Protein AF-A0A941PZ28-F1 (afdb_monomer)

Mean predicted aligned error: 4.98 Å

Foldseek 3Di:
DAQKDADPVRQKIKGKDAPPDDDDPPDDGDIDIFIDTNVRHG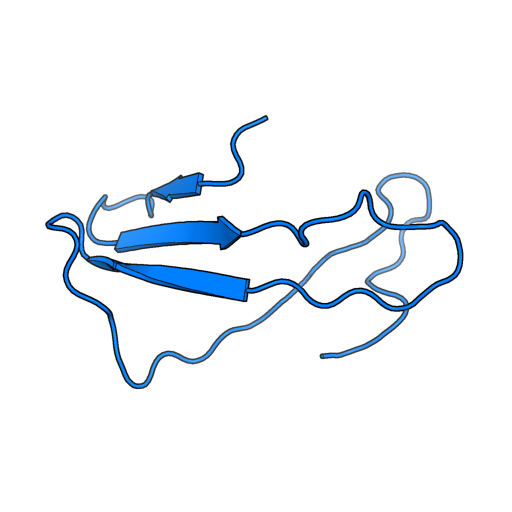DPPDDDDDWADDPVPPDIDPDGD

Secondary structure (DSSP, 8-state):
--SEEE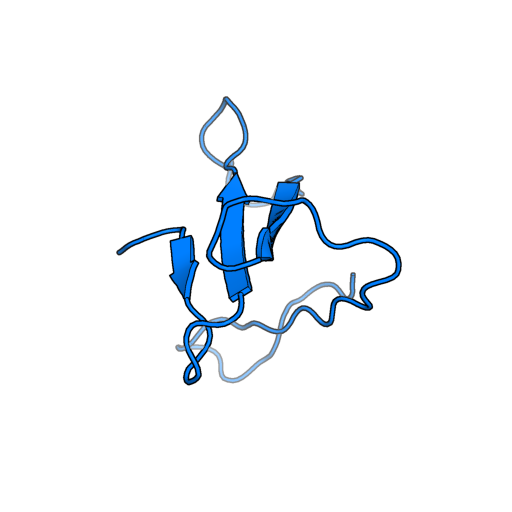-TTSSEEEEEEPPSSPPPTTS----EEEEEETTSPBP-SPPP----B-TTT--B-SS--

Nearest PDB structures (foldseek):
  7jvh-assembly6_F  TM=4.034E-01  e=8.171E+00  metagenome

Radius of gyration: 14.06 Å; Cα contacts (8 Å, |Δi|>4): 71; chains: 1; bounding box: 32×23×38 Å

Sequence (65 aa):
MSLARRSEGGAYQVALLPPAQAPAINQMHSWQVKLATADGTPVRGATFRVDGGMPQHGHGLPTQP

pLDDT: mean 87.96, std 10.33, range [60.69, 98.38]

Structure (mmCIF, N/CA/C/O backbone):
data_AF-A0A941PZ28-F1
#
_entry.id   AF-A0A941PZ28-F1
#
loop_
_atom_site.group_PDB
_atom_site.id
_atom_site.type_symbol
_atom_site.label_atom_id
_atom_site.label_alt_id
_atom_site.label_comp_id
_atom_site.label_asym_id
_atom_site.label_entity_id
_atom_site.label_seq_id
_atom_site.pdbx_PDB_ins_code
_atom_site.Cartn_x
_atom_site.Cartn_y
_atom_site.Cartn_z
_atom_site.occupancy
_atom_site.B_iso_or_equiv
_atom_site.auth_seq_id
_atom_site.auth_comp_id
_atom_site.auth_asym_id
_atom_site.auth_atom_id
_atom_site.pdbx_PDB_model_num
ATOM 1 N N . MET A 1 1 ? 2.756 13.583 -5.320 1.00 61.50 1 MET A N 1
ATOM 2 C CA . MET A 1 1 ? 1.786 12.503 -5.023 1.00 61.50 1 MET A CA 1
ATOM 3 C C . MET A 1 1 ? 2.104 11.926 -3.652 1.00 61.50 1 MET A C 1
ATOM 5 O O . MET A 1 1 ? 3.279 11.816 -3.334 1.00 61.50 1 MET A O 1
ATOM 9 N N . SER A 1 2 ? 1.093 11.609 -2.840 1.00 83.25 2 SER A N 1
ATOM 10 C CA . SER A 1 2 ? 1.281 10.979 -1.522 1.00 83.25 2 SER A CA 1
ATOM 11 C C . SER A 1 2 ? 1.234 9.455 -1.651 1.00 83.25 2 SER A C 1
ATOM 13 O O . SER A 1 2 ? 0.331 8.939 -2.307 1.00 83.25 2 SER A O 1
ATOM 15 N N . LEU A 1 3 ? 2.163 8.748 -0.998 1.00 91.38 3 LEU A N 1
ATOM 16 C CA . LEU A 1 3 ? 2.141 7.283 -0.855 1.00 91.38 3 LEU A CA 1
ATOM 17 C C . LEU A 1 3 ? 1.205 6.807 0.267 1.00 91.38 3 LEU A C 1
ATOM 19 O O . LEU A 1 3 ? 1.036 5.606 0.458 1.00 91.38 3 LEU A O 1
ATOM 23 N N . ALA A 1 4 ? 0.599 7.739 1.005 1.00 94.69 4 ALA A N 1
ATOM 24 C CA . ALA A 1 4 ? -0.382 7.466 2.042 1.00 94.69 4 ALA A CA 1
ATOM 25 C C . ALA A 1 4 ? -1.749 8.055 1.683 1.00 94.69 4 ALA A C 1
ATOM 27 O O . ALA A 1 4 ? -1.846 9.185 1.189 1.00 94.69 4 ALA A O 1
ATOM 28 N N . ARG A 1 5 ? -2.809 7.299 1.972 1.00 95.56 5 ARG A N 1
ATOM 29 C CA . ARG A 1 5 ? -4.198 7.681 1.711 1.00 95.56 5 ARG A CA 1
ATOM 30 C C . ARG A 1 5 ? -5.109 7.189 2.832 1.00 95.56 5 ARG A C 1
ATOM 32 O O . ARG A 1 5 ? -4.959 6.067 3.311 1.00 95.56 5 ARG A O 1
ATOM 39 N N . ARG A 1 6 ? -6.062 8.033 3.233 1.00 96.62 6 ARG A N 1
ATOM 40 C CA . ARG A 1 6 ? -7.168 7.639 4.114 1.00 96.62 6 ARG A CA 1
ATOM 41 C C . ARG A 1 6 ? -8.313 7.051 3.299 1.00 96.62 6 ARG A C 1
ATOM 43 O O . ARG A 1 6 ? -8.519 7.459 2.155 1.00 96.62 6 ARG A O 1
ATOM 50 N N . SER A 1 7 ? -9.041 6.108 3.887 1.00 96.62 7 SER A N 1
ATOM 51 C CA . SER A 1 7 ? -10.324 5.671 3.341 1.00 96.62 7 SER A CA 1
ATOM 52 C C . SER A 1 7 ? -11.321 6.834 3.323 1.00 96.62 7 SER A C 1
ATOM 54 O O . SER A 1 7 ? -11.160 7.805 4.062 1.00 96.62 7 SER A O 1
ATOM 56 N N . GLU A 1 8 ? -12.358 6.734 2.492 1.00 96.75 8 GLU A N 1
ATOM 57 C CA . GLU A 1 8 ? -13.397 7.766 2.361 1.00 96.75 8 GLU A CA 1
ATOM 58 C C . GLU A 1 8 ? -14.043 8.114 3.712 1.00 96.75 8 GLU A C 1
ATOM 60 O O . GLU A 1 8 ? -14.112 9.281 4.084 1.00 96.75 8 GLU A O 1
ATOM 65 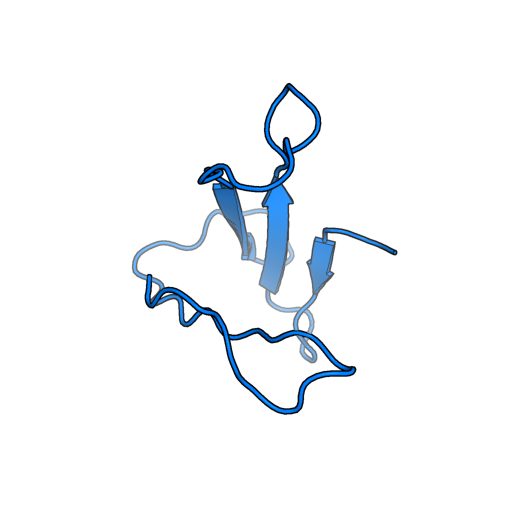N N . GLY A 1 9 ? -14.401 7.097 4.503 1.00 96.00 9 GLY A N 1
ATOM 66 C CA . GLY A 1 9 ? -14.934 7.275 5.858 1.00 96.00 9 GLY A CA 1
ATOM 67 C C . GLY A 1 9 ? -13.886 7.606 6.927 1.00 96.00 9 GLY A C 1
ATOM 68 O O . GLY A 1 9 ? -14.209 7.617 8.109 1.00 96.00 9 GLY A O 1
ATOM 69 N N . GLY A 1 10 ? -12.615 7.789 6.560 1.00 96.81 10 GLY A N 1
ATOM 70 C CA . GLY A 1 10 ? -11.529 8.151 7.475 1.00 96.81 10 GLY A CA 1
ATOM 71 C C . GLY A 1 10 ? -11.109 7.075 8.482 1.00 96.81 10 GLY A C 1
ATOM 72 O O . GLY A 1 10 ? -10.098 7.257 9.152 1.00 96.81 10 GLY A O 1
ATOM 73 N N . ALA A 1 11 ? -11.832 5.955 8.572 1.00 97.19 11 ALA A N 1
ATOM 74 C CA . ALA A 1 11 ? -11.591 4.888 9.545 1.00 97.19 11 ALA A CA 1
ATOM 75 C C . ALA A 1 11 ? -10.236 4.183 9.378 1.00 97.19 11 ALA A C 1
ATOM 77 O O . ALA A 1 11 ? -9.725 3.611 10.340 1.00 97.19 11 ALA A O 1
ATOM 78 N N . TYR A 1 12 ? -9.653 4.230 8.177 1.00 97.88 12 TYR A N 1
ATOM 79 C CA . TYR A 1 12 ? -8.406 3.550 7.850 1.00 97.88 12 TYR A CA 1
ATOM 80 C C . TYR A 1 12 ? -7.432 4.469 7.128 1.00 97.88 12 TYR A C 1
ATOM 82 O O . TYR A 1 12 ? -7.818 5.391 6.406 1.00 97.88 12 TYR A O 1
ATOM 90 N N . GLN A 1 13 ? -6.153 4.144 7.260 1.00 97.50 13 GLN A N 1
ATOM 91 C CA . GLN A 1 13 ? -5.068 4.711 6.484 1.00 97.50 13 GLN A CA 1
ATOM 92 C C . GLN A 1 13 ? -4.218 3.586 5.897 1.00 97.50 13 GLN A C 1
ATOM 94 O O . GLN A 1 13 ? -3.766 2.687 6.608 1.00 97.50 13 GLN A O 1
ATOM 99 N N . VAL A 1 14 ? -3.981 3.672 4.591 1.00 96.88 14 VAL A N 1
ATOM 100 C CA . VAL A 1 14 ? -3.059 2.803 3.859 1.00 96.88 14 VAL A CA 1
ATOM 101 C C . VAL A 1 14 ? -1.845 3.625 3.456 1.00 96.88 14 VAL A C 1
ATOM 103 O O . VAL A 1 14 ? -1.990 4.760 2.998 1.00 96.88 14 VAL A O 1
ATOM 106 N N . ALA A 1 15 ? -0.653 3.060 3.615 1.00 96.38 15 ALA A N 1
ATOM 107 C CA . ALA A 1 15 ? 0.585 3.636 3.112 1.00 96.38 15 ALA A CA 1
ATOM 108 C C . ALA A 1 15 ? 1.426 2.588 2.380 1.00 96.38 15 ALA A C 1
ATOM 110 O O . ALA A 1 15 ? 1.574 1.463 2.857 1.00 96.38 15 ALA A O 1
ATOM 111 N N . LEU A 1 16 ? 1.997 2.984 1.244 1.00 94.25 16 LEU A N 1
ATOM 112 C CA . LEU A 1 16 ? 3.034 2.233 0.548 1.00 94.25 16 LEU A CA 1
ATOM 113 C C . LEU A 1 16 ? 4.400 2.696 1.050 1.00 94.25 16 LEU A C 1
ATOM 115 O O . LEU A 1 16 ? 4.719 3.885 0.991 1.00 94.25 16 LEU A O 1
ATOM 119 N N . LEU A 1 17 ? 5.203 1.762 1.546 1.00 92.69 17 LEU A N 1
ATOM 120 C CA . LEU A 1 17 ? 6.574 2.026 1.960 1.00 92.69 17 LEU A CA 1
ATOM 121 C C . LEU A 1 17 ? 7.509 1.635 0.809 1.00 92.69 17 LEU A C 1
ATOM 123 O O . LEU A 1 17 ? 7.524 0.457 0.428 1.00 92.69 17 LEU A O 1
ATOM 127 N N . PRO A 1 18 ? 8.249 2.602 0.237 1.00 88.88 18 PRO A N 1
ATOM 128 C CA . PRO A 1 18 ? 9.152 2.325 -0.866 1.00 88.88 18 PRO A CA 1
ATOM 129 C C . PRO A 1 18 ? 10.362 1.504 -0.400 1.00 88.88 18 PRO A C 1
ATOM 131 O O . PRO A 1 18 ? 10.752 1.587 0.771 1.00 88.88 18 PRO A O 1
ATOM 134 N N . PRO A 1 19 ? 10.988 0.735 -1.308 1.00 86.88 19 PRO A N 1
ATOM 135 C CA . PRO A 1 19 ? 12.290 0.137 -1.048 1.00 86.88 19 PRO A CA 1
ATOM 136 C C . PRO A 1 19 ? 13.352 1.215 -0.786 1.00 86.88 19 PRO A C 1
ATOM 138 O O . PRO A 1 19 ? 13.217 2.368 -1.195 1.00 86.88 19 PRO A O 1
ATOM 141 N N . ALA A 1 20 ? 14.436 0.827 -0.108 1.00 87.56 20 ALA A N 1
ATOM 142 C CA . ALA A 1 20 ? 15.524 1.745 0.236 1.00 87.56 20 ALA A CA 1
ATOM 143 C C . ALA A 1 20 ? 16.267 2.291 -0.997 1.00 87.56 20 ALA A C 1
ATOM 145 O O . ALA A 1 20 ? 16.831 3.380 -0.942 1.00 87.56 20 ALA A O 1
ATOM 146 N N . GLN A 1 21 ? 16.275 1.540 -2.102 1.00 87.69 21 GLN A N 1
ATOM 147 C CA . GLN A 1 21 ? 16.805 1.994 -3.384 1.00 87.69 21 GLN A CA 1
ATOM 148 C C . GLN A 1 21 ? 15.671 2.334 -4.347 1.00 87.69 21 GLN A C 1
ATOM 150 O O . GLN A 1 21 ? 14.605 1.721 -4.310 1.00 87.69 21 GLN A O 1
ATOM 155 N N . ALA A 1 22 ? 15.924 3.292 -5.240 1.00 87.56 22 ALA A N 1
ATOM 1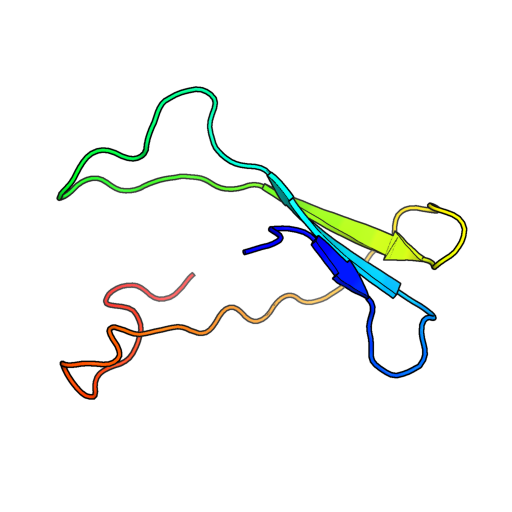56 C CA . ALA A 1 22 ? 14.998 3.604 -6.318 1.00 87.56 22 ALA A CA 1
ATOM 157 C C . ALA A 1 22 ? 14.729 2.346 -7.173 1.00 87.56 22 ALA A C 1
ATOM 159 O O . ALA A 1 22 ? 15.683 1.647 -7.526 1.00 87.56 22 ALA A O 1
ATOM 160 N N . PRO A 1 23 ? 13.464 2.056 -7.529 1.00 85.88 23 PRO A N 1
ATOM 161 C CA . PRO A 1 23 ? 13.130 0.897 -8.347 1.00 85.88 23 PRO A CA 1
ATOM 162 C C . PRO A 1 23 ? 13.822 0.948 -9.716 1.00 85.88 23 PRO A C 1
ATOM 164 O O . PRO A 1 23 ? 13.572 1.849 -10.517 1.00 85.88 23 PRO A O 1
ATOM 167 N N . ALA A 1 24 ? 14.688 -0.025 -9.993 1.00 89.00 24 ALA A N 1
ATOM 168 C CA . ALA A 1 24 ? 15.326 -0.197 -11.294 1.00 89.00 24 ALA A CA 1
ATOM 169 C C . ALA A 1 24 ? 14.331 -0.646 -12.384 1.00 89.00 24 ALA A C 1
ATOM 171 O O . ALA A 1 24 ? 13.415 -1.432 -12.143 1.00 89.00 24 ALA A O 1
ATOM 172 N N . ILE A 1 25 ? 14.531 -0.185 -13.618 1.00 88.00 25 ILE A N 1
ATOM 173 C CA . ILE A 1 25 ? 13.710 -0.593 -14.767 1.00 88.00 25 ILE A CA 1
ATOM 174 C C . ILE A 1 25 ? 13.953 -2.082 -15.080 1.00 88.00 25 ILE A C 1
ATOM 176 O O . ILE A 1 25 ? 15.078 -2.564 -14.956 1.00 88.00 25 ILE A O 1
ATOM 180 N N . ASN A 1 26 ? 12.906 -2.798 -15.512 1.00 87.25 26 ASN A N 1
ATOM 181 C CA . ASN A 1 26 ? 12.940 -4.221 -15.893 1.00 87.25 26 ASN A CA 1
ATOM 182 C C . ASN A 1 26 ? 13.382 -5.177 -14.773 1.00 87.25 26 ASN A C 1
ATOM 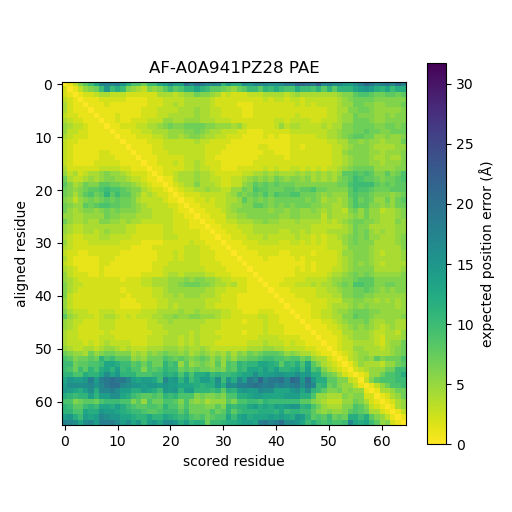184 O O . ASN A 1 26 ? 13.931 -6.246 -15.038 1.00 87.25 26 ASN A O 1
ATOM 188 N N . GLN A 1 27 ? 13.132 -4.801 -13.520 1.00 88.38 27 GLN A N 1
ATOM 189 C CA . GLN A 1 27 ? 13.367 -5.650 -12.357 1.00 88.38 27 GLN A CA 1
ATOM 190 C C . GLN A 1 27 ? 12.103 -5.750 -11.508 1.00 88.38 27 GLN A C 1
ATOM 192 O O . GLN A 1 27 ? 11.288 -4.827 -11.477 1.00 88.38 27 GLN A O 1
ATOM 197 N N . MET A 1 28 ? 11.945 -6.882 -10.823 1.00 86.81 28 MET A N 1
ATOM 198 C CA . MET A 1 28 ? 10.898 -7.052 -9.819 1.00 86.81 28 MET A CA 1
ATOM 199 C C . MET A 1 28 ? 11.264 -6.277 -8.555 1.00 86.81 28 MET A C 1
ATOM 201 O O . MET A 1 28 ? 12.408 -6.321 -8.106 1.00 86.81 28 MET A O 1
ATOM 205 N N . HIS A 1 29 ? 10.273 -5.610 -7.964 1.00 86.81 29 HIS A N 1
ATOM 206 C CA . HIS A 1 29 ? 10.437 -4.812 -6.749 1.00 86.81 29 HIS A CA 1
ATOM 207 C C . HIS A 1 29 ? 9.486 -5.275 -5.664 1.00 86.81 29 HIS A C 1
ATOM 209 O O . HIS A 1 29 ? 8.328 -5.586 -5.935 1.00 86.81 29 HIS A O 1
ATOM 215 N N . SER A 1 30 ? 9.958 -5.216 -4.424 1.00 88.81 30 SER A N 1
ATOM 216 C CA . SER A 1 30 ? 9.144 -5.491 -3.244 1.00 88.81 30 SER A CA 1
ATOM 217 C C . SER A 1 30 ? 8.776 -4.190 -2.546 1.00 88.81 30 SER A C 1
ATOM 219 O O . SER A 1 30 ? 9.636 -3.362 -2.248 1.00 88.81 30 SER A O 1
ATOM 221 N N . TRP A 1 31 ? 7.489 -4.035 -2.259 1.00 91.12 31 TRP A N 1
ATOM 222 C CA . TRP A 1 31 ? 6.932 -2.909 -1.517 1.00 91.12 31 TRP A CA 1
ATOM 223 C C . TRP A 1 31 ? 6.210 -3.426 -0.282 1.00 91.12 31 TRP A C 1
ATOM 225 O O . TRP A 1 31 ? 5.624 -4.508 -0.309 1.00 91.12 31 TRP A O 1
ATOM 235 N N . GLN A 1 32 ? 6.222 -2.644 0.796 1.00 93.50 32 GLN A N 1
ATOM 236 C CA . GLN A 1 32 ? 5.446 -2.972 1.989 1.00 93.50 32 GLN A CA 1
ATOM 237 C C . GLN A 1 32 ? 4.188 -2.112 2.046 1.00 93.50 32 GLN A C 1
ATOM 239 O O . GLN A 1 32 ? 4.240 -0.897 1.847 1.00 93.50 32 GLN A O 1
ATOM 244 N N . VAL A 1 33 ? 3.059 -2.744 2.360 1.00 94.69 33 VAL A N 1
ATOM 245 C CA . VAL A 1 33 ? 1.790 -2.058 2.604 1.00 94.69 33 VAL A CA 1
ATOM 246 C C . VAL A 1 33 ? 1.565 -1.987 4.106 1.00 94.69 33 VAL A C 1
ATOM 248 O O . VAL A 1 33 ? 1.499 -3.012 4.782 1.00 94.69 33 VAL A O 1
ATOM 251 N N . LYS A 1 34 ? 1.421 -0.773 4.639 1.00 96.50 34 LYS A N 1
ATOM 252 C CA . LYS A 1 34 ? 0.997 -0.553 6.022 1.00 96.50 34 LYS A CA 1
ATOM 253 C C . LYS A 1 34 ? -0.483 -0.194 6.035 1.00 96.50 34 LYS A C 1
ATOM 255 O O . LYS A 1 34 ? -0.871 0.806 5.435 1.00 96.50 34 LYS A O 1
ATOM 260 N N . LEU A 1 35 ? -1.282 -0.986 6.746 1.00 97.81 35 LEU A N 1
ATOM 261 C CA . LEU A 1 35 ? -2.692 -0.714 7.014 1.00 97.81 35 LEU A CA 1
ATOM 262 C C . LEU A 1 35 ? -2.891 -0.477 8.512 1.00 97.81 35 LEU A C 1
ATOM 264 O O . LEU A 1 35 ? -2.538 -1.318 9.342 1.00 97.81 35 LEU 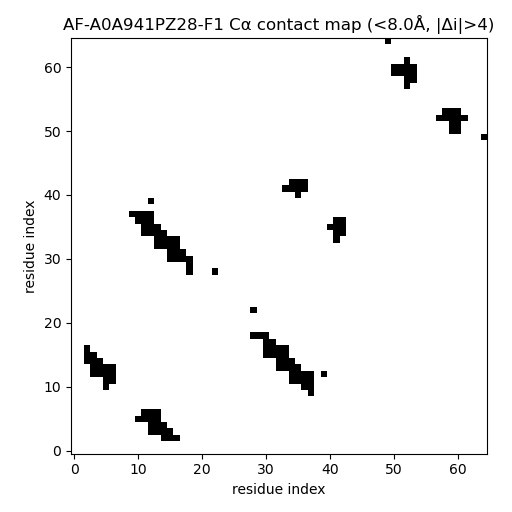A O 1
ATOM 268 N N . ALA A 1 36 ? -3.475 0.667 8.840 1.00 98.38 36 ALA A N 1
ATOM 269 C CA . ALA A 1 36 ? -3.832 1.032 10.200 1.00 98.38 36 ALA A CA 1
ATOM 270 C C . ALA A 1 36 ? -5.226 1.665 10.247 1.00 98.38 36 ALA A C 1
ATOM 272 O O . ALA A 1 36 ? -5.726 2.172 9.240 1.00 98.38 36 ALA A O 1
ATOM 273 N N . THR A 1 37 ? -5.848 1.642 11.417 1.00 98.00 37 THR A N 1
ATOM 274 C CA . THR A 1 37 ? -7.016 2.463 11.747 1.00 98.00 37 THR A CA 1
ATOM 275 C C . THR A 1 37 ? -6.635 3.945 11.846 1.00 98.00 37 THR A C 1
ATOM 277 O O . THR A 1 37 ? -5.456 4.307 11.832 1.00 98.00 37 THR A O 1
ATOM 280 N N . ALA A 1 38 ? -7.637 4.820 11.945 1.00 95.25 38 ALA A N 1
ATOM 281 C CA . ALA A 1 38 ? -7.466 6.274 12.021 1.00 95.25 38 ALA A CA 1
ATOM 282 C C . ALA A 1 38 ? -6.560 6.747 13.176 1.00 95.25 38 ALA A C 1
ATOM 284 O O . ALA A 1 38 ? -5.880 7.763 13.049 1.00 95.25 38 ALA A O 1
ATOM 285 N N . ASP A 1 39 ? -6.549 6.003 14.282 1.00 95.31 39 ASP A N 1
ATOM 286 C CA . ASP A 1 39 ? -5.732 6.237 15.480 1.00 95.31 39 ASP A CA 1
ATOM 287 C C . ASP A 1 39 ? -4.336 5.585 15.408 1.00 95.31 39 ASP A C 1
ATOM 289 O O . ASP A 1 39 ? -3.536 5.720 16.330 1.00 95.31 39 ASP A O 1
ATOM 293 N N . GLY A 1 40 ? -4.014 4.902 14.304 1.00 96.31 40 GLY A N 1
ATOM 294 C CA . GLY A 1 40 ? -2.709 4.289 14.066 1.00 96.31 40 GLY A CA 1
ATOM 295 C C . GLY A 1 40 ? -2.591 2.824 14.492 1.00 96.31 40 GLY A C 1
ATOM 296 O O . GLY A 1 40 ? -1.521 2.237 14.301 1.00 96.31 40 GLY A O 1
ATOM 297 N N . THR A 1 41 ? -3.658 2.205 15.006 1.00 98.06 41 THR A N 1
ATOM 298 C CA . THR A 1 41 ? -3.640 0.785 15.389 1.00 98.06 41 THR A CA 1
ATOM 299 C C . THR A 1 41 ? -3.515 -0.121 14.152 1.00 98.06 41 THR A C 1
ATOM 301 O O . THR A 1 41 ? -4.276 0.033 13.194 1.00 98.06 41 THR A O 1
ATOM 304 N N . PRO A 1 42 ? -2.577 -1.089 14.119 1.00 97.88 42 PRO A N 1
ATOM 305 C CA . PRO A 1 42 ? -2.455 -2.010 12.990 1.00 97.88 42 PRO A CA 1
ATOM 306 C C . PRO A 1 42 ? -3.705 -2.873 12.799 1.00 97.88 42 PRO A C 1
ATOM 308 O O . PRO A 1 42 ? -4.176 -3.518 13.738 1.00 97.88 42 PRO A O 1
ATOM 311 N N . VAL A 1 43 ? -4.1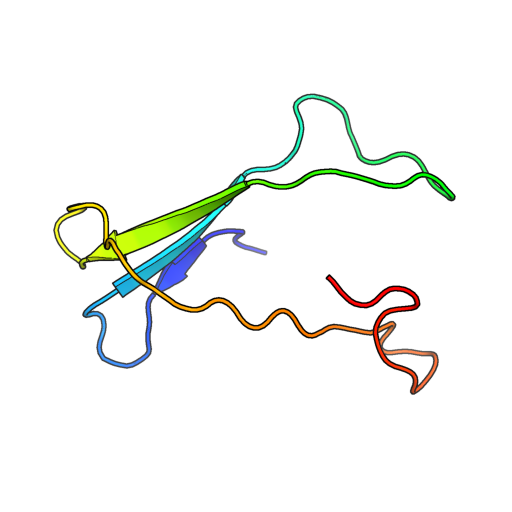93 -2.955 11.561 1.00 97.69 43 VAL A N 1
ATOM 312 C CA . VAL A 1 43 ? -5.296 -3.858 11.206 1.00 97.69 43 VAL A CA 1
ATOM 313 C C . VAL A 1 43 ? -4.730 -5.243 10.893 1.00 97.69 43 VAL A C 1
ATOM 315 O O . VAL A 1 43 ? -3.781 -5.374 10.121 1.00 97.69 43 VAL A O 1
ATOM 318 N N . ARG A 1 44 ? -5.320 -6.291 11.476 1.00 96.38 44 ARG A N 1
ATOM 319 C CA . ARG A 1 44 ? -4.944 -7.697 11.242 1.00 96.38 44 ARG A CA 1
ATOM 320 C C . ARG A 1 44 ? -6.030 -8.429 10.454 1.00 96.38 44 ARG A C 1
ATOM 322 O O . ARG A 1 44 ? -7.195 -8.061 10.535 1.00 96.38 44 ARG A O 1
ATOM 329 N N . GLY A 1 45 ? -5.644 -9.468 9.708 1.00 95.44 45 GLY A N 1
ATOM 330 C CA . GLY A 1 45 ? -6.581 -10.310 8.947 1.00 95.44 45 GLY A CA 1
ATOM 331 C C . GLY A 1 45 ? -7.199 -9.637 7.716 1.00 95.44 45 GLY A C 1
ATOM 332 O O . GLY A 1 45 ? -8.205 -10.113 7.199 1.00 95.44 45 GLY A O 1
ATOM 333 N N . ALA A 1 46 ? -6.624 -8.526 7.248 1.00 95.62 46 ALA A N 1
ATOM 334 C CA . ALA A 1 46 ? -7.092 -7.851 6.045 1.00 95.62 46 ALA A CA 1
ATOM 335 C C . ALA A 1 46 ? -6.717 -8.640 4.783 1.00 95.62 46 ALA A C 1
ATOM 337 O O . ALA A 1 46 ? -5.616 -9.179 4.675 1.00 95.62 46 ALA A O 1
ATOM 338 N N . THR A 1 47 ? -7.623 -8.652 3.807 1.00 95.00 47 THR A N 1
ATOM 339 C CA . THR A 1 47 ? -7.328 -9.123 2.450 1.00 95.00 47 THR A CA 1
ATOM 340 C C . THR A 1 47 ? -6.920 -7.933 1.595 1.00 95.00 47 THR A C 1
ATOM 342 O O . THR A 1 47 ? -7.619 -6.920 1.566 1.00 95.00 47 THR A O 1
ATOM 345 N N . PHE A 1 48 ? -5.802 -8.056 0.884 1.00 91.69 48 PHE A N 1
ATOM 346 C CA . PHE A 1 48 ? -5.332 -7.035 -0.044 1.00 91.69 48 PHE A CA 1
ATOM 347 C C . PHE A 1 48 ? -5.613 -7.474 -1.476 1.00 91.69 48 PHE A C 1
ATOM 349 O O . PHE A 1 48 ? -5.246 -8.573 -1.881 1.00 91.69 48 PHE A O 1
ATOM 356 N N . ARG A 1 49 ? -6.235 -6.585 -2.249 1.00 90.75 49 ARG A N 1
ATOM 357 C CA . ARG A 1 49 ? -6.296 -6.689 -3.704 1.00 90.75 49 ARG A CA 1
ATOM 358 C C . ARG A 1 49 ? -5.439 -5.574 -4.275 1.00 90.75 49 ARG A C 1
ATOM 360 O O . ARG A 1 49 ? -5.625 -4.414 -3.914 1.00 90.75 49 ARG A O 1
ATOM 367 N N . VAL A 1 50 ? -4.502 -5.937 -5.138 1.00 88.00 50 VAL A N 1
ATOM 368 C CA . VAL A 1 50 ? -3.652 -4.981 -5.844 1.00 88.00 50 VAL A CA 1
ATOM 369 C C . VAL A 1 50 ? -4.104 -4.955 -7.292 1.00 88.00 50 VAL A C 1
ATOM 371 O O . VAL A 1 50 ? -4.260 -6.001 -7.916 1.00 88.00 50 VAL A O 1
ATOM 374 N N . ASP A 1 51 ? -4.340 -3.751 -7.789 1.00 84.94 51 ASP A N 1
ATOM 375 C CA . ASP A 1 51 ? -4.641 -3.490 -9.187 1.00 84.94 51 ASP A CA 1
ATOM 376 C C . ASP A 1 51 ? -3.727 -2.366 -9.672 1.00 84.94 51 ASP A C 1
ATOM 378 O O . ASP A 1 51 ? -3.140 -1.619 -8.881 1.00 84.94 51 ASP A O 1
ATOM 382 N N . GLY A 1 52 ? -3.579 -2.261 -10.978 1.00 81.19 52 GLY A N 1
ATOM 383 C CA . GLY A 1 52 ? -2.717 -1.286 -11.606 1.00 81.19 52 GLY A CA 1
ATOM 384 C C . GLY A 1 52 ? -2.600 -1.549 -13.093 1.00 81.19 52 GLY A C 1
ATOM 385 O O . GLY A 1 52 ? -3.093 -2.537 -13.626 1.00 81.19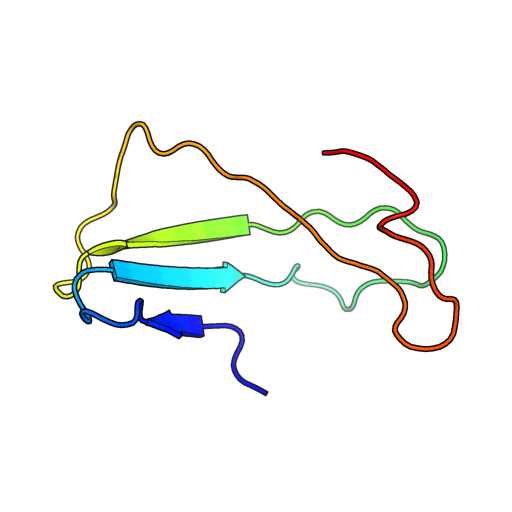 52 GLY A O 1
ATOM 386 N N . GLY A 1 53 ? -1.922 -0.647 -13.774 1.00 79.06 53 GLY A N 1
ATOM 387 C CA . GLY A 1 53 ? -1.712 -0.734 -15.205 1.00 79.06 53 GLY A CA 1
ATOM 388 C C . GLY A 1 53 ? -0.852 0.424 -15.661 1.00 79.06 53 GLY A C 1
ATOM 389 O O . GLY A 1 53 ? -0.491 1.301 -14.872 1.00 79.06 53 GLY A O 1
ATOM 390 N N . MET A 1 54 ? -0.529 0.429 -16.944 1.00 75.56 54 MET A N 1
ATOM 391 C CA . MET A 1 54 ? 0.137 1.566 -17.562 1.00 75.56 54 MET A CA 1
ATOM 392 C C . MET A 1 54 ? -0.937 2.418 -18.248 1.00 75.56 54 MET A C 1
ATOM 394 O O . MET A 1 54 ? -1.508 1.952 -19.237 1.00 75.56 54 MET A O 1
ATOM 398 N N . PRO A 1 55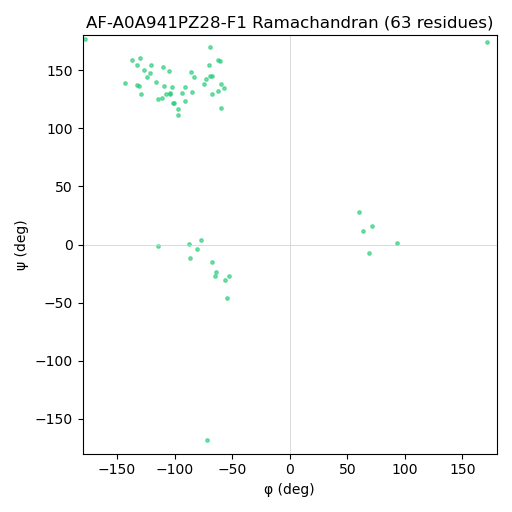 ? -1.238 3.645 -17.765 1.00 70.56 55 PRO A N 1
ATOM 399 C CA . PRO A 1 55 ? -2.363 4.446 -18.262 1.00 70.56 55 PRO A CA 1
ATOM 400 C C . PRO A 1 55 ? -2.385 4.653 -19.782 1.00 70.56 55 PRO A C 1
ATOM 402 O O . PRO A 1 55 ? -3.451 4.818 -20.361 1.00 70.56 55 PRO A O 1
ATOM 405 N N . GLN A 1 56 ? -1.220 4.621 -20.436 1.00 73.25 56 GLN A N 1
ATOM 406 C CA . GLN A 1 56 ? -1.086 4.800 -21.884 1.00 73.25 56 GLN A CA 1
ATOM 407 C C . GLN A 1 56 ? -1.246 3.510 -22.709 1.00 73.25 56 GLN A C 1
ATOM 409 O O . GLN A 1 56 ? -1.364 3.597 -23.926 1.00 73.25 56 GLN A O 1
ATOM 414 N N . HIS A 1 57 ? -1.258 2.327 -22.087 1.00 67.62 57 HIS A N 1
ATOM 415 C CA . HIS A 1 57 ? -1.203 1.041 -22.799 1.00 67.62 57 HIS A CA 1
ATOM 416 C C . HIS A 1 57 ? -2.471 0.185 -22.665 1.00 67.62 57 HIS A C 1
ATOM 418 O O . HIS A 1 57 ? -2.545 -0.886 -23.261 1.00 67.62 57 HIS A O 1
ATOM 424 N N . GLY A 1 58 ? -3.477 0.642 -21.911 1.00 67.50 58 GLY A N 1
ATOM 425 C CA . GLY A 1 58 ? -4.793 -0.008 -21.840 1.00 67.50 58 GLY A CA 1
ATOM 426 C C . GLY A 1 58 ? -4.797 -1.427 -21.256 1.00 67.50 58 GLY A C 1
ATOM 427 O O . GLY A 1 58 ? -5.810 -2.112 -21.353 1.00 67.50 58 GLY A O 1
ATOM 428 N N . HIS A 1 59 ? -3.695 -1.875 -20.651 1.00 73.94 59 HIS A N 1
ATOM 429 C CA . HIS A 1 59 ? -3.593 -3.180 -20.007 1.00 73.94 59 HIS A CA 1
ATOM 430 C C . HIS A 1 59 ? -3.251 -3.049 -18.517 1.00 73.94 59 HIS A C 1
ATOM 432 O O . HIS A 1 59 ? -2.655 -2.058 -18.075 1.00 73.94 59 HIS A O 1
ATOM 438 N N . GLY A 1 60 ? -3.641 -4.073 -17.753 1.00 73.81 60 GLY A N 1
ATOM 439 C CA . GLY A 1 60 ? -3.380 -4.181 -16.320 1.00 73.81 60 GLY A CA 1
ATOM 440 C C . GLY A 1 60 ? -1.915 -4.480 -15.992 1.00 73.81 60 GLY A C 1
ATOM 441 O O . GLY A 1 60 ? -1.033 -4.397 -16.855 1.00 73.81 60 GLY A O 1
ATOM 442 N N . LEU A 1 61 ? -1.640 -4.835 -14.737 1.00 78.62 61 LEU A N 1
ATOM 443 C CA . LEU A 1 61 ? -0.296 -5.217 -14.306 1.00 78.62 61 LEU A CA 1
ATOM 444 C C . LEU A 1 61 ? 0.211 -6.433 -15.105 1.00 78.62 61 LEU A C 1
ATOM 446 O O . LEU A 1 61 ? -0.541 -7.386 -15.312 1.00 78.62 61 LEU A O 1
ATOM 450 N N . PRO A 1 62 ? 1.491 -6.438 -15.527 1.00 73.94 62 PRO A N 1
ATOM 451 C CA . PRO A 1 62 ? 2.079 -7.569 -16.251 1.00 73.94 62 PRO A CA 1
ATOM 452 C C . PRO A 1 62 ? 2.214 -8.826 -15.376 1.00 73.94 62 PRO A C 1
ATOM 454 O O . PRO A 1 62 ? 2.434 -9.919 -15.889 1.00 73.94 62 PRO A O 1
ATOM 457 N N . THR A 1 63 ? 2.088 -8.671 -14.059 1.00 66.94 63 THR A N 1
ATOM 458 C CA . THR A 1 63 ? 2.194 -9.729 -13.057 1.00 66.94 63 THR A CA 1
ATOM 459 C C . THR A 1 63 ? 1.003 -9.652 -12.114 1.00 66.94 63 THR A C 1
ATOM 461 O O . THR A 1 63 ? 0.643 -8.565 -11.658 1.00 66.94 63 THR A O 1
ATOM 464 N N . GLN A 1 64 ? 0.416 -10.801 -11.793 1.00 64.81 64 GLN A N 1
ATOM 465 C CA . GLN A 1 64 ? -0.530 -10.908 -10.683 1.00 64.81 64 GLN A CA 1
ATOM 466 C C . GLN A 1 64 ? 0.260 -11.074 -9.370 1.00 64.81 64 GLN A C 1
ATOM 468 O O . GLN A 1 64 ? 1.333 -11.682 -9.421 1.00 64.81 64 GLN A O 1
ATOM 473 N N . PRO A 1 65 ? -0.206 -10.501 -8.242 1.00 60.69 65 PRO A N 1
ATOM 474 C CA . PRO A 1 65 ? 0.435 -10.667 -6.936 1.00 60.69 65 PRO A CA 1
ATOM 475 C C . PRO A 1 65 ? 0.462 -12.122 -6.463 1.00 60.69 65 PRO A C 1
ATOM 477 O O . PRO A 1 65 ? -0.486 -12.867 -6.803 1.00 60.69 65 PRO A O 1
#

Solvent-accessible surface area (backbone atoms only — not comparable to full-atom values): 4487 Å² total; per-residue (Å²): 138,75,60,55,47,65,44,95,87,47,59,31,35,42,32,59,46,77,55,98,59,84,86,61,84,99,56,91,82,74,71,47,78,47,52,22,34,65,90,63,51,74,65,77,93,76,87,85,85,88,84,57,55,48,91,91,70,85,44,60,55,96,63,84,134